Protein AF-A0A3B1CCN6-F1 (afdb_monomer_lite)

InterPro domains:
  IPR007621 TPM domain [PF04536] (9-111)

Foldseek 3Di:
DDCVLVCVVDDPVNVVVVVVVQVVVVVPDLAHEDEAEDQADDPVCVPPDQVRVQVVVCVVVPQCVRPQQRGWYWYAHNNVRDIDIDGGPSVPVPDDVVVVVVVVVVVVVVD

Secondary structure (DSSP, 8-state):
---HHHHHH--HHHHHHHHHHHHHHHTS-S-EEEEEEES---GGGTTS-HHHHHHHHHHHTTGGG-TTS-EEEEEEETTTTEEEEEE-HHHHTTS-HHHHHHHHHHHHTT-

pLDDT: mean 94.94, std 6.8, range [49.75, 98.62]

Sequence (111 aa):
MSNELLYHFFDDDDFLMISDKIKETEKITSGEVRVAIKESVPFSQKKKDIRELAQQEFYNLKMNETRDKTGILIYILLASRQFYIIADEGINSKVEQKIWDDIRDEMQAQF

Organism: NCBI:txid652676

Structure (mmCIF, N/CA/C/O backbone):
data_AF-A0A3B1CCN6-F1
#
_entry.id   AF-A0A3B1CCN6-F1
#
loop_
_atom_site.group_PDB
_atom_site.id
_atom_site.type_symbol
_atom_site.label_atom_id
_atom_site.label_alt_id
_atom_site.label_comp_id
_atom_site.label_asym_id
_atom_site.label_entity_id
_atom_site.label_seq_id
_atom_site.pdbx_PDB_ins_code
_atom_site.Cartn_x
_atom_site.Cartn_y
_atom_site.Cartn_z
_atom_site.occupancy
_atom_site.B_iso_or_equiv
_atom_site.auth_seq_id
_atom_site.auth_comp_id
_atom_site.auth_asym_id
_atom_site.auth_atom_id
_atom_site.pdbx_PDB_model_num
ATOM 1 N N . MET A 1 1 ? 10.404 11.247 -18.397 1.00 49.75 1 MET A N 1
ATOM 2 C CA . MET A 1 1 ? 10.470 9.780 -18.546 1.00 49.75 1 MET A CA 1
ATOM 3 C C . MET A 1 1 ? 9.074 9.362 -18.949 1.00 49.75 1 MET A C 1
ATOM 5 O O . MET A 1 1 ? 8.146 9.817 -18.293 1.00 49.75 1 MET A O 1
ATOM 9 N N . SER A 1 2 ? 8.916 8.704 -20.094 1.00 58.16 2 SER A N 1
ATOM 10 C CA . SER A 1 2 ? 7.605 8.282 -20.584 1.00 58.16 2 SER A CA 1
ATOM 11 C C . SER A 1 2 ? 7.054 7.189 -19.663 1.00 58.16 2 SER A C 1
ATOM 13 O O . SER A 1 2 ? 7.799 6.296 -19.285 1.00 58.16 2 SER A O 1
ATOM 15 N N . ASN A 1 3 ? 5.778 7.283 -19.273 1.00 67.12 3 ASN A N 1
ATOM 16 C CA . ASN A 1 3 ? 5.066 6.261 -18.487 1.00 67.12 3 ASN A CA 1
ATOM 17 C C . ASN A 1 3 ? 4.684 5.055 -19.374 1.00 67.12 3 ASN A C 1
ATOM 19 O O . ASN A 1 3 ? 3.561 4.559 -19.311 1.00 67.12 3 ASN A O 1
ATOM 23 N N . GLU A 1 4 ? 5.570 4.647 -20.282 1.00 80.38 4 GLU A N 1
ATOM 24 C CA . GLU A 1 4 ? 5.263 3.677 -21.339 1.00 80.38 4 GLU A CA 1
ATOM 25 C C . GLU A 1 4 ? 4.932 2.300 -20.774 1.00 80.38 4 GLU A C 1
ATOM 27 O O . GLU A 1 4 ? 3.985 1.669 -21.236 1.00 80.38 4 GLU A O 1
ATOM 32 N N . LEU A 1 5 ? 5.656 1.850 -19.744 1.00 86.25 5 LEU A N 1
ATOM 33 C CA . LEU A 1 5 ? 5.373 0.552 -19.139 1.00 86.25 5 LEU A CA 1
ATOM 34 C C . LEU A 1 5 ? 4.066 0.578 -18.346 1.00 86.25 5 LEU A C 1
ATOM 36 O O . LEU A 1 5 ? 3.343 -0.409 -18.327 1.00 86.25 5 LEU A O 1
ATOM 40 N N . LEU A 1 6 ? 3.752 1.704 -17.701 1.00 89.62 6 LEU A N 1
ATOM 41 C CA . LEU A 1 6 ? 2.515 1.848 -16.939 1.00 89.62 6 LEU A CA 1
ATOM 42 C C . LEU A 1 6 ? 1.291 1.718 -17.852 1.00 89.62 6 LEU A C 1
ATOM 44 O O . LEU A 1 6 ? 0.462 0.852 -17.606 1.00 89.62 6 LEU A O 1
ATOM 48 N N . TYR A 1 7 ? 1.236 2.505 -18.931 1.00 90.62 7 TYR A N 1
ATOM 49 C CA . TYR A 1 7 ? 0.122 2.473 -19.888 1.00 90.62 7 TYR A CA 1
ATOM 50 C C . TYR A 1 7 ? 0.099 1.226 -20.781 1.00 90.62 7 TYR A C 1
ATOM 52 O O . TYR A 1 7 ? -0.876 0.987 -21.484 1.00 90.62 7 TYR A O 1
ATOM 60 N N . HIS A 1 8 ? 1.159 0.414 -20.761 1.00 92.06 8 HIS A N 1
ATOM 61 C CA . HIS A 1 8 ? 1.127 -0.918 -21.357 1.00 92.06 8 HIS A CA 1
ATOM 62 C C . HIS A 1 8 ? 0.304 -1.913 -20.525 1.00 92.06 8 HIS A C 1
ATOM 64 O O . HIS A 1 8 ? -0.277 -2.834 -21.094 1.00 92.06 8 HIS A O 1
ATOM 70 N N . PHE A 1 9 ? 0.272 -1.743 -19.198 1.00 91.69 9 PHE A N 1
ATOM 71 C CA . PHE A 1 9 ? -0.421 -2.648 -18.277 1.00 91.69 9 PHE A CA 1
ATOM 72 C C . PHE A 1 9 ? -1.746 -2.107 -17.746 1.00 91.69 9 PHE A C 1
AT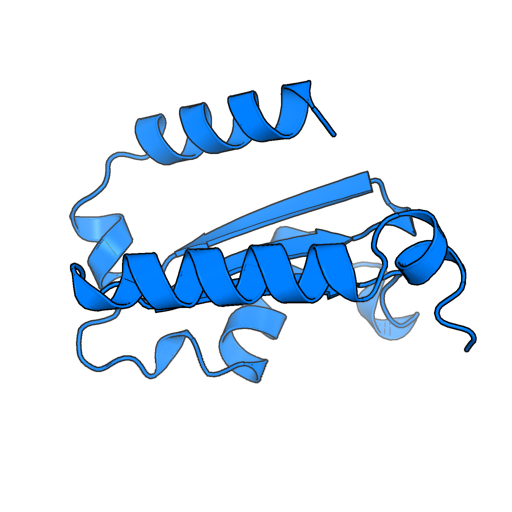OM 74 O O . PHE A 1 9 ? -2.610 -2.911 -17.421 1.00 91.69 9 PHE A O 1
ATOM 81 N N . PHE A 1 10 ? -1.872 -0.788 -17.611 1.00 93.06 10 PHE A N 1
ATOM 82 C CA . PHE A 1 10 ? -3.036 -0.125 -17.033 1.00 93.06 10 PHE A CA 1
ATOM 83 C C . PHE A 1 10 ? -3.422 1.065 -17.898 1.00 93.06 10 PHE A C 1
ATOM 85 O O . PHE A 1 10 ? -2.646 2.019 -18.016 1.00 93.06 10 PHE A O 1
ATOM 92 N N . ASP A 1 11 ? -4.609 1.019 -18.485 1.00 94.94 11 ASP A N 1
ATOM 93 C CA . ASP A 1 11 ? -5.186 2.180 -19.151 1.00 94.94 11 ASP A CA 1
ATOM 94 C C . ASP A 1 11 ? -6.036 3.030 -18.187 1.00 94.94 11 ASP A C 1
ATOM 96 O O . ASP A 1 11 ? -6.117 2.779 -16.980 1.00 94.94 11 ASP A O 1
ATOM 100 N N . ASP A 1 12 ? -6.634 4.098 -18.714 1.00 94.75 12 ASP A N 1
ATOM 101 C CA . ASP A 1 12 ? -7.463 5.009 -17.922 1.00 94.75 12 ASP A CA 1
ATOM 102 C C . ASP A 1 12 ? -8.707 4.313 -17.338 1.00 94.75 12 ASP A C 1
ATOM 104 O O . ASP A 1 12 ? -9.136 4.665 -16.233 1.00 94.75 12 ASP A O 1
ATOM 108 N N . ASP A 1 13 ? -9.258 3.311 -18.033 1.00 96.94 13 ASP A N 1
ATOM 109 C CA . ASP A 1 13 ? -10.424 2.553 -17.575 1.00 96.94 13 ASP A CA 1
ATOM 110 C C . ASP A 1 13 ? -10.040 1.624 -16.414 1.00 96.94 13 ASP A C 1
ATOM 112 O O . ASP A 1 13 ? -10.788 1.520 -15.436 1.00 96.94 13 ASP A O 1
ATOM 116 N N . ASP A 1 14 ? -8.848 1.020 -16.451 1.00 96.44 14 ASP A N 1
ATOM 117 C CA . ASP A 1 14 ? -8.313 0.237 -15.333 1.00 96.44 14 ASP A CA 1
ATOM 118 C C . ASP A 1 14 ? -8.126 1.099 -14.076 1.00 96.44 14 ASP A C 1
ATOM 120 O O . ASP A 1 14 ? -8.541 0.714 -12.974 1.00 96.44 14 ASP A O 1
ATOM 124 N N . PHE A 1 15 ? -7.531 2.292 -14.217 1.00 95.81 15 PHE A N 1
ATOM 125 C CA . PHE A 1 15 ? -7.365 3.215 -13.090 1.00 95.81 15 PHE A CA 1
ATOM 126 C C . PHE A 1 15 ? -8.711 3.665 -12.525 1.00 95.81 15 PHE A C 1
ATOM 128 O O . PHE A 1 15 ? -8.877 3.716 -11.299 1.00 95.81 15 PHE A O 1
ATOM 135 N N . LEU A 1 16 ? -9.677 3.958 -13.399 1.00 97.50 16 LEU A N 1
ATOM 136 C CA . LEU A 1 16 ? -11.026 4.320 -12.993 1.00 97.50 16 LEU A CA 1
ATOM 137 C C . LEU A 1 16 ? -11.682 3.173 -12.219 1.00 97.50 16 LEU A C 1
ATOM 139 O O . LEU A 1 16 ? -12.132 3.389 -11.093 1.00 97.50 16 LEU A O 1
ATOM 143 N N . MET A 1 17 ? -11.636 1.951 -12.751 1.00 98.00 17 MET A N 1
ATOM 144 C CA . MET A 1 17 ? -12.193 0.757 -12.116 1.00 98.00 17 MET A CA 1
ATOM 145 C C . MET A 1 17 ? -11.593 0.503 -10.726 1.00 98.00 17 MET A C 1
ATOM 147 O O . MET A 1 17 ? -12.333 0.244 -9.772 1.00 98.00 17 MET A O 1
ATOM 151 N N . ILE A 1 18 ? -10.265 0.598 -10.585 1.00 97.25 18 ILE A N 1
ATOM 152 C CA . ILE A 1 18 ? -9.581 0.445 -9.293 1.00 97.25 18 ILE A CA 1
ATOM 153 C C . ILE A 1 18 ? -10.061 1.522 -8.314 1.00 97.25 18 ILE A C 1
ATOM 155 O O . ILE A 1 18 ? -10.436 1.210 -7.180 1.00 97.25 18 ILE A O 1
ATOM 159 N N . SER A 1 19 ? -10.076 2.784 -8.749 1.00 97.38 19 SER A N 1
ATOM 160 C CA . SER A 1 19 ? -10.455 3.915 -7.898 1.00 97.38 19 SER A CA 1
ATOM 161 C C . SER A 1 19 ? -11.916 3.848 -7.437 1.00 97.38 19 SER A C 1
ATOM 163 O O . SER A 1 19 ? -12.197 4.059 -6.255 1.00 97.38 19 SER A O 1
ATOM 165 N N . ASP A 1 20 ? -12.836 3.464 -8.324 1.00 98.19 20 ASP A N 1
ATOM 166 C CA . ASP A 1 20 ? -14.253 3.304 -8.009 1.00 98.19 20 ASP A CA 1
ATOM 167 C C . ASP A 1 20 ? -14.472 2.139 -7.047 1.00 98.19 20 ASP A C 1
ATOM 169 O O . ASP A 1 20 ? -15.225 2.258 -6.077 1.00 98.19 20 ASP A O 1
ATOM 173 N N . LYS A 1 21 ? -13.764 1.020 -7.243 1.00 98.12 21 LYS A N 1
ATOM 174 C CA . LYS A 1 21 ? -13.879 -0.128 -6.342 1.00 98.12 21 LYS A CA 1
ATOM 175 C C . LYS A 1 21 ? -13.396 0.194 -4.927 1.00 98.12 21 LYS A C 1
ATOM 177 O O . LYS A 1 21 ? -14.039 -0.228 -3.959 1.00 98.12 21 LYS A O 1
ATOM 182 N N . ILE A 1 22 ? -12.300 0.943 -4.802 1.00 97.75 22 ILE A N 1
ATOM 183 C CA . ILE A 1 22 ? -11.805 1.444 -3.513 1.00 97.75 22 ILE A CA 1
ATOM 184 C C . ILE A 1 22 ? -12.867 2.338 -2.876 1.00 97.75 22 ILE A C 1
ATOM 186 O O . ILE A 1 22 ? -13.312 2.060 -1.765 1.00 97.75 22 ILE A O 1
ATOM 190 N N . LYS A 1 23 ? -13.358 3.336 -3.617 1.00 97.88 23 LYS A N 1
ATOM 191 C CA . LYS A 1 23 ? -14.356 4.293 -3.132 1.00 97.88 23 LYS A CA 1
ATOM 192 C C . LYS A 1 23 ? -15.638 3.624 -2.640 1.00 97.88 23 LYS A C 1
ATOM 194 O O . LYS A 1 23 ? -16.176 4.024 -1.613 1.00 97.88 23 LYS A O 1
ATOM 199 N N . GLU A 1 24 ? -16.148 2.616 -3.347 1.00 97.69 24 GLU A N 1
ATOM 200 C CA . GLU A 1 24 ? -17.325 1.864 -2.896 1.00 97.69 24 GLU A CA 1
ATOM 201 C C . GLU A 1 24 ? -17.045 1.049 -1.627 1.00 97.69 24 GLU A C 1
ATOM 203 O O . GLU A 1 24 ? -17.915 0.934 -0.764 1.00 97.69 24 GLU A O 1
ATOM 208 N N . THR A 1 25 ? -15.831 0.517 -1.482 1.00 95.31 25 THR A N 1
ATOM 209 C CA . THR A 1 25 ? -15.431 -0.257 -0.299 1.00 95.31 25 THR A CA 1
ATOM 210 C C . THR A 1 25 ? -15.302 0.641 0.933 1.00 95.31 25 THR A C 1
ATOM 212 O O . THR A 1 25 ? -15.828 0.308 1.992 1.00 95.31 25 THR A O 1
ATOM 215 N N . GLU A 1 26 ? -14.689 1.817 0.798 1.00 96.50 26 GLU A N 1
ATOM 216 C CA . GLU A 1 26 ? -14.493 2.778 1.897 1.00 96.50 26 GLU A CA 1
ATOM 217 C C . GLU A 1 26 ? -15.808 3.364 2.447 1.00 96.50 26 GLU A C 1
ATOM 219 O O . GLU A 1 26 ? -15.836 3.911 3.545 1.00 96.50 26 GLU A O 1
ATOM 224 N N . LYS A 1 27 ? -16.943 3.204 1.751 1.00 97.25 27 LYS A N 1
ATOM 225 C CA . LYS A 1 27 ? -18.264 3.588 2.292 1.00 97.25 27 LYS A CA 1
ATOM 226 C C . LYS A 1 27 ? -18.716 2.721 3.466 1.00 97.25 27 LYS A C 1
ATOM 228 O O . LYS A 1 27 ? -19.597 3.137 4.217 1.00 97.25 27 LYS A O 1
ATOM 233 N N . ILE A 1 28 ? -18.177 1.508 3.591 1.00 96.31 28 ILE A N 1
ATOM 234 C CA . ILE A 1 28 ? -18.632 0.503 4.564 1.00 96.31 28 ILE A CA 1
ATOM 235 C C . ILE A 1 28 ? -17.546 0.091 5.564 1.00 96.31 28 ILE A C 1
ATOM 237 O O . ILE A 1 28 ? -17.773 -0.790 6.391 1.00 96.31 28 ILE A O 1
ATOM 241 N N . THR A 1 29 ? -16.374 0.720 5.513 1.00 94.06 29 THR A N 1
ATOM 242 C CA . THR A 1 29 ? -15.270 0.495 6.450 1.00 94.06 29 THR A CA 1
ATOM 243 C C . THR A 1 29 ? -14.595 1.818 6.791 1.00 94.06 29 THR A C 1
ATOM 245 O O . THR A 1 29 ? -14.630 2.754 6.006 1.00 94.06 29 THR A O 1
ATOM 248 N N . SER A 1 30 ? -13.957 1.904 7.957 1.00 91.12 30 SER A N 1
ATOM 249 C CA . SER A 1 30 ? -13.052 3.015 8.284 1.00 91.12 30 SER A CA 1
ATOM 250 C C . SER A 1 30 ? -11.636 2.804 7.728 1.00 91.12 30 SER A C 1
ATOM 252 O O . SER A 1 30 ? -10.746 3.605 8.005 1.00 91.12 30 SER A O 1
ATOM 254 N N . GLY A 1 31 ? -11.399 1.686 7.034 1.00 95.06 31 GLY A N 1
ATOM 255 C CA . GLY A 1 31 ? -10.175 1.419 6.283 1.00 95.06 31 GLY A CA 1
ATOM 256 C C . GLY A 1 31 ? -10.018 2.386 5.121 1.00 95.06 31 GLY A C 1
ATOM 257 O O . GLY A 1 31 ? -10.968 2.565 4.370 1.00 95.06 31 GLY A O 1
ATOM 258 N N . GLU A 1 32 ? -8.826 2.956 4.968 1.00 97.19 32 GLU A N 1
ATOM 259 C CA . GLU A 1 32 ? -8.471 3.767 3.800 1.00 97.19 32 GLU A CA 1
ATOM 260 C C . GLU A 1 32 ? -7.473 2.988 2.945 1.00 97.19 32 GLU A C 1
ATOM 262 O O . GLU A 1 32 ? -6.406 2.603 3.430 1.00 97.19 32 GLU A O 1
ATOM 267 N N . VAL A 1 33 ? -7.804 2.735 1.682 1.00 97.50 33 VAL A N 1
ATOM 268 C CA . VAL A 1 33 ? -7.007 1.898 0.780 1.00 97.50 33 VAL A CA 1
ATOM 269 C C . VAL A 1 33 ? -6.451 2.742 -0.357 1.00 97.50 33 VAL A C 1
ATOM 271 O O . VAL A 1 33 ? -7.158 3.513 -0.997 1.00 97.50 33 VAL A O 1
ATOM 274 N N . ARG A 1 34 ? -5.167 2.560 -0.670 1.00 97.94 34 ARG A N 1
ATOM 275 C CA . ARG A 1 34 ? -4.556 3.109 -1.885 1.00 97.94 34 ARG A CA 1
ATOM 276 C C . ARG A 1 34 ? -3.755 2.059 -2.634 1.00 97.94 34 ARG A C 1
ATOM 278 O O . ARG A 1 34 ? -3.151 1.170 -2.038 1.00 97.94 34 ARG A O 1
ATOM 285 N N . VAL A 1 35 ? -3.704 2.224 -3.950 1.00 98.00 35 VAL A N 1
ATOM 286 C CA . VAL A 1 35 ? -2.829 1.464 -4.842 1.00 98.00 35 VAL A CA 1
ATOM 287 C C . VAL A 1 35 ? -1.862 2.452 -5.485 1.00 98.00 35 VAL A C 1
ATOM 289 O O . VAL A 1 35 ? -2.284 3.399 -6.144 1.00 98.00 35 VAL A O 1
ATOM 292 N N . ALA A 1 36 ? -0.564 2.262 -5.260 1.00 97.44 36 ALA A N 1
ATOM 293 C CA . ALA A 1 36 ? 0.486 3.070 -5.866 1.00 97.44 36 ALA A CA 1
ATOM 294 C C . ALA A 1 36 ? 1.280 2.210 -6.846 1.00 97.44 36 ALA A C 1
ATOM 296 O O . ALA A 1 36 ? 2.051 1.341 -6.440 1.00 97.44 36 ALA A O 1
ATOM 297 N N . ILE A 1 37 ? 1.098 2.480 -8.137 1.00 96.31 37 ILE A N 1
ATOM 298 C CA . ILE A 1 37 ? 1.773 1.773 -9.225 1.00 96.31 37 ILE A CA 1
ATOM 299 C C . ILE A 1 37 ? 2.868 2.684 -9.764 1.00 96.31 37 ILE A C 1
ATOM 301 O O . ILE A 1 37 ? 2.605 3.812 -10.182 1.00 96.31 37 ILE A O 1
ATOM 305 N N . LYS A 1 38 ? 4.114 2.212 -9.732 1.00 95.00 38 LYS A N 1
ATOM 306 C CA . LYS A 1 38 ? 5.260 2.925 -10.294 1.00 95.00 38 LYS A CA 1
ATOM 307 C C . LYS A 1 38 ? 5.993 2.037 -11.279 1.00 95.00 38 LYS A C 1
ATOM 309 O O . LYS A 1 38 ? 6.210 0.851 -11.048 1.00 95.00 38 LYS A O 1
ATOM 314 N N . GLU A 1 39 ? 6.433 2.643 -12.371 1.00 94.31 39 GLU A N 1
ATOM 315 C CA . GLU A 1 39 ? 7.244 1.951 -13.364 1.00 94.31 39 GLU A CA 1
ATOM 316 C C . GLU A 1 39 ? 8.602 1.543 -12.781 1.00 94.31 39 GLU A C 1
ATOM 318 O O . GLU A 1 39 ? 9.001 0.386 -12.865 1.00 94.31 39 GLU A O 1
ATOM 323 N N . SER A 1 40 ? 9.299 2.479 -12.135 1.00 93.81 40 SER A N 1
ATOM 324 C CA . SER A 1 40 ? 10.593 2.241 -11.497 1.00 93.81 40 SER A CA 1
ATOM 325 C C . SER A 1 40 ? 10.877 3.274 -10.402 1.00 93.81 40 SER A C 1
ATOM 327 O O . SER A 1 40 ? 10.098 4.205 -10.183 1.00 93.81 40 SER A O 1
ATOM 329 N N . VAL A 1 41 ? 12.008 3.117 -9.707 1.00 94.25 41 VAL A N 1
ATOM 330 C CA . VAL A 1 41 ? 12.479 4.062 -8.686 1.00 94.25 41 VAL A CA 1
ATOM 331 C C . VAL A 1 41 ? 13.729 4.821 -9.138 1.00 94.25 41 VAL A C 1
ATOM 333 O O . VAL A 1 41 ? 14.519 4.298 -9.935 1.00 94.25 41 VAL A O 1
ATOM 336 N N . PRO A 1 42 ? 13.965 6.042 -8.616 1.00 93.25 42 PRO A N 1
ATOM 337 C CA . PRO A 1 42 ? 15.173 6.803 -8.916 1.00 93.25 42 PRO A CA 1
ATOM 338 C C . PRO A 1 42 ? 16.451 6.026 -8.585 1.00 93.25 42 PRO A C 1
ATOM 340 O O . PRO A 1 42 ? 16.482 5.221 -7.655 1.00 93.25 42 PRO A O 1
ATOM 343 N N . PHE A 1 43 ? 17.551 6.330 -9.284 1.00 92.44 43 PHE A N 1
ATOM 344 C CA . PHE A 1 43 ? 18.846 5.668 -9.068 1.00 92.44 43 PHE A CA 1
ATOM 345 C C . PHE A 1 43 ? 19.309 5.706 -7.601 1.00 92.44 43 PHE A C 1
ATOM 347 O O . PHE A 1 43 ? 19.828 4.715 -7.092 1.00 92.44 43 PHE A O 1
ATOM 354 N N . SER A 1 44 ? 19.050 6.813 -6.899 1.00 94.62 44 SER A N 1
ATOM 355 C CA . SER A 1 44 ? 19.360 6.986 -5.473 1.00 94.62 44 SER A CA 1
ATOM 356 C C . SER A 1 44 ? 18.630 6.006 -4.548 1.00 94.62 44 SER A C 1
ATOM 358 O O . SER A 1 44 ? 19.056 5.811 -3.413 1.00 94.62 44 SER A O 1
ATOM 360 N N . GLN A 1 45 ? 17.551 5.381 -5.018 1.00 93.81 45 GLN A N 1
ATOM 361 C CA . GLN A 1 45 ? 16.727 4.450 -4.253 1.00 93.81 45 GLN A CA 1
ATOM 362 C C . GLN A 1 45 ? 16.867 2.995 -4.719 1.00 93.81 45 GLN A C 1
ATOM 364 O O . GLN A 1 45 ? 16.313 2.113 -4.080 1.00 93.81 45 GLN A O 1
ATOM 369 N N . LYS A 1 46 ? 17.660 2.704 -5.763 1.00 91.25 46 LYS A N 1
ATOM 370 C CA . LYS A 1 46 ? 17.827 1.339 -6.310 1.00 91.25 46 LYS A CA 1
ATOM 371 C C . LYS A 1 46 ? 18.389 0.303 -5.331 1.00 91.25 46 LYS A C 1
ATOM 373 O O . LYS A 1 46 ? 18.285 -0.886 -5.599 1.00 91.25 46 LYS A O 1
ATOM 378 N N . LYS A 1 47 ? 19.043 0.740 -4.251 1.00 94.25 47 LYS A N 1
ATOM 379 C CA . LYS A 1 47 ? 19.581 -0.152 -3.209 1.00 94.25 47 LYS A CA 1
ATOM 380 C C . LYS A 1 47 ? 18.564 -0.496 -2.119 1.00 94.25 47 LYS A C 1
ATOM 382 O O . LYS A 1 47 ? 18.874 -1.344 -1.293 1.00 94.25 47 LYS A O 1
ATOM 387 N N . LYS A 1 48 ? 17.421 0.192 -2.089 1.00 96.44 48 LYS A N 1
ATOM 388 C CA . LYS A 1 48 ? 16.361 -0.055 -1.114 1.00 96.44 48 LYS A CA 1
ATOM 389 C C . LYS A 1 48 ? 15.565 -1.277 -1.533 1.00 96.44 48 LYS A C 1
ATOM 391 O O . LYS A 1 48 ? 15.339 -1.476 -2.729 1.00 96.44 48 LYS A O 1
ATOM 396 N N . ASP A 1 49 ? 15.138 -2.070 -0.563 1.00 96.88 49 ASP A N 1
ATOM 397 C CA . ASP A 1 49 ? 14.217 -3.164 -0.844 1.00 96.88 49 ASP A CA 1
ATOM 398 C C . ASP A 1 49 ? 12.777 -2.653 -1.057 1.00 96.88 49 ASP A C 1
ATOM 400 O O . ASP A 1 49 ? 12.448 -1.488 -0.809 1.00 96.88 49 ASP A O 1
ATOM 404 N N . ILE A 1 50 ? 11.895 -3.527 -1.552 1.00 97.50 50 ILE A N 1
ATOM 405 C CA . ILE A 1 50 ? 10.500 -3.164 -1.845 1.00 97.50 50 ILE A CA 1
ATOM 406 C C . ILE A 1 50 ? 9.743 -2.688 -0.596 1.00 97.50 50 ILE A C 1
ATOM 408 O O . ILE A 1 50 ? 8.878 -1.819 -0.698 1.00 97.50 50 ILE A O 1
ATOM 412 N N . ARG A 1 51 ? 10.091 -3.207 0.587 1.00 97.94 51 ARG A N 1
ATOM 413 C CA . ARG A 1 51 ? 9.453 -2.844 1.853 1.00 97.94 51 ARG A CA 1
ATOM 414 C C . ARG A 1 51 ? 9.835 -1.425 2.257 1.00 97.94 51 ARG A C 1
ATOM 416 O O . ARG A 1 51 ? 8.955 -0.646 2.613 1.00 97.94 51 ARG A O 1
ATOM 423 N N . GLU A 1 52 ? 11.114 -1.067 2.180 1.00 98.00 52 GLU A N 1
ATOM 424 C CA . GLU A 1 52 ? 11.598 0.287 2.467 1.00 98.00 52 GLU A CA 1
ATOM 425 C C . GLU A 1 52 ? 10.978 1.325 1.523 1.00 98.00 52 GLU A C 1
ATOM 427 O O . GLU A 1 52 ? 10.658 2.443 1.939 1.00 98.00 52 GLU A O 1
ATOM 432 N N . LEU A 1 53 ? 10.809 0.958 0.250 1.00 98.25 53 LEU A N 1
ATOM 433 C CA . LEU A 1 53 ? 10.174 1.798 -0.765 1.00 98.25 53 LEU A CA 1
ATOM 434 C C . LEU A 1 53 ? 8.679 1.980 -0.484 1.00 98.25 53 LEU A C 1
ATOM 436 O O . LEU A 1 53 ? 8.202 3.114 -0.457 1.00 98.25 53 LEU A O 1
ATOM 440 N N . ALA A 1 54 ? 7.961 0.892 -0.195 1.00 98.25 54 ALA A N 1
ATOM 441 C CA . ALA A 1 54 ? 6.548 0.938 0.170 1.00 98.25 54 ALA A CA 1
ATOM 442 C C . ALA A 1 54 ? 6.317 1.740 1.456 1.00 98.25 54 ALA A C 1
ATOM 444 O O . ALA A 1 54 ? 5.393 2.544 1.518 1.00 98.25 54 ALA A O 1
ATOM 445 N N . GLN A 1 55 ? 7.185 1.588 2.461 1.00 98.31 55 GLN A N 1
ATOM 446 C CA . GLN A 1 55 ? 7.115 2.351 3.705 1.00 98.31 55 GLN A CA 1
ATOM 447 C C . GLN A 1 55 ? 7.327 3.852 3.465 1.00 98.31 55 GLN A C 1
ATOM 449 O O . GLN A 1 55 ? 6.596 4.670 4.016 1.00 98.31 55 GLN A O 1
ATOM 454 N N . GLN A 1 56 ? 8.289 4.242 2.624 1.00 97.94 56 GLN A N 1
ATOM 455 C CA . GLN A 1 56 ? 8.464 5.652 2.254 1.00 97.94 56 GLN A CA 1
ATOM 456 C C . GLN A 1 56 ? 7.250 6.195 1.513 1.00 97.94 56 GLN A C 1
ATOM 458 O O . GLN A 1 56 ? 6.790 7.293 1.819 1.00 97.94 56 GLN A O 1
ATOM 463 N N . GLU A 1 57 ? 6.716 5.424 0.568 1.00 98.31 57 GLU A N 1
ATOM 464 C CA . GLU A 1 57 ? 5.532 5.831 -0.176 1.00 98.31 57 GLU A CA 1
ATOM 465 C C . GLU A 1 57 ? 4.310 5.979 0.734 1.00 98.31 57 GLU A C 1
ATOM 467 O O . GLU A 1 57 ? 3.560 6.941 0.597 1.00 98.31 57 GLU A O 1
ATOM 472 N N . PHE A 1 58 ? 4.159 5.095 1.721 1.00 98.56 58 PHE A N 1
ATOM 473 C CA . PHE A 1 58 ? 3.107 5.156 2.730 1.00 98.56 58 PHE A CA 1
ATOM 474 C C . PHE A 1 58 ? 3.096 6.495 3.476 1.00 98.56 58 PHE A C 1
ATOM 476 O O . PHE A 1 58 ? 2.051 7.143 3.570 1.00 98.56 58 PHE A O 1
ATOM 483 N N . TYR A 1 59 ? 4.266 6.952 3.938 1.00 98.12 59 TYR A N 1
ATOM 484 C CA . TYR A 1 59 ? 4.407 8.254 4.596 1.00 98.12 59 TYR A CA 1
ATOM 485 C C . TYR A 1 59 ? 4.249 9.428 3.625 1.00 98.12 59 TYR A C 1
ATOM 487 O O . TYR A 1 59 ? 3.582 10.406 3.954 1.00 98.12 59 TYR A O 1
ATOM 495 N N . ASN A 1 60 ? 4.809 9.337 2.415 1.00 97.62 60 ASN A N 1
ATOM 496 C CA . ASN A 1 60 ? 4.677 10.388 1.397 1.00 97.62 60 ASN A CA 1
ATOM 497 C C . ASN A 1 60 ? 3.208 10.635 1.025 1.00 97.62 60 ASN A C 1
ATOM 499 O O . ASN A 1 60 ? 2.799 11.773 0.798 1.00 97.62 60 ASN A O 1
ATOM 503 N N . LEU A 1 61 ? 2.415 9.564 0.989 1.00 97.50 61 LEU A N 1
ATOM 504 C CA . LEU A 1 61 ? 0.981 9.595 0.730 1.00 97.50 61 LEU A CA 1
ATOM 505 C C . LEU A 1 61 ? 0.145 9.895 1.983 1.00 97.50 61 LEU A C 1
ATOM 507 O O . LEU A 1 61 ? -1.079 9.978 1.868 1.00 97.50 61 LEU A O 1
ATOM 511 N N . LYS A 1 62 ? 0.780 10.091 3.147 1.00 97.62 62 LYS A N 1
ATOM 512 C CA . LYS A 1 62 ? 0.137 10.369 4.442 1.00 97.62 62 LYS A CA 1
ATOM 513 C C . LYS A 1 62 ? -0.828 9.277 4.904 1.00 97.62 62 LYS A C 1
ATOM 515 O O . LYS A 1 62 ? -1.768 9.542 5.648 1.00 97.62 62 LYS A O 1
ATOM 520 N N . MET A 1 63 ? -0.594 8.033 4.497 1.00 97.69 63 MET A N 1
ATOM 521 C CA . MET A 1 63 ? -1.460 6.904 4.860 1.00 97.69 63 MET A CA 1
ATOM 522 C C . MET A 1 63 ? -1.392 6.560 6.359 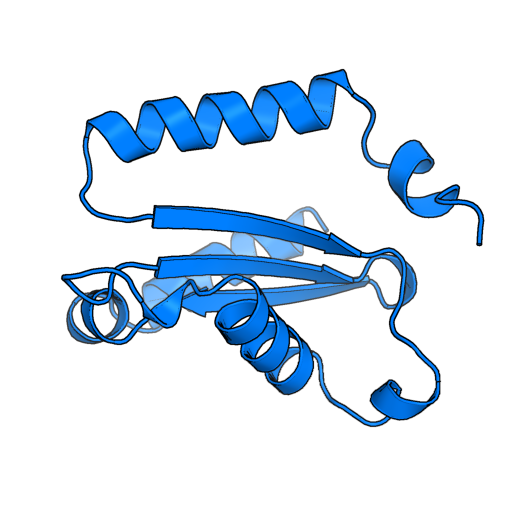1.00 97.69 63 MET A C 1
ATOM 524 O O . MET A 1 63 ? -2.287 5.914 6.892 1.00 97.69 63 MET A O 1
ATOM 528 N N . ASN A 1 64 ? -0.366 7.049 7.059 1.00 96.69 64 ASN A N 1
ATOM 529 C CA . ASN A 1 64 ? -0.202 6.961 8.512 1.00 96.69 64 ASN A CA 1
ATOM 530 C C . ASN A 1 64 ? -0.969 8.048 9.297 1.00 96.69 64 ASN A C 1
ATOM 532 O O . ASN A 1 64 ? -0.912 8.074 10.530 1.00 96.69 64 ASN A O 1
ATOM 536 N N . GLU A 1 65 ? -1.602 9.009 8.617 1.00 96.81 65 GLU A N 1
ATOM 537 C CA . GLU A 1 65 ? -2.292 10.148 9.247 1.00 96.81 65 GLU A CA 1
ATOM 538 C C . GLU A 1 65 ? -3.796 9.899 9.451 1.00 96.81 65 GLU A C 1
ATOM 540 O O . GLU A 1 65 ? -4.508 10.776 9.940 1.00 96.81 65 GLU A O 1
ATOM 545 N N . THR A 1 66 ? -4.285 8.696 9.135 1.00 95.38 66 THR A N 1
ATOM 546 C CA . THR A 1 66 ? -5.669 8.296 9.424 1.00 95.38 66 THR A CA 1
ATOM 547 C C . THR A 1 66 ? -5.932 8.315 10.934 1.00 95.38 66 THR A C 1
ATOM 549 O O . THR A 1 66 ? -5.073 7.936 11.739 1.00 95.38 66 THR A O 1
ATOM 552 N N . ARG A 1 67 ? -7.130 8.764 11.339 1.00 94.00 67 ARG A N 1
ATOM 553 C CA . ARG A 1 67 ? -7.492 8.939 12.761 1.00 94.00 67 ARG A CA 1
ATOM 554 C C . ARG A 1 67 ? -7.304 7.653 13.564 1.00 94.00 67 ARG A C 1
ATOM 556 O O . ARG A 1 67 ? -6.769 7.693 14.667 1.00 94.00 67 ARG A O 1
ATOM 563 N N . ASP A 1 68 ? -7.741 6.539 12.986 1.00 95.50 68 ASP A N 1
ATOM 564 C CA . ASP A 1 68 ? -7.814 5.242 13.656 1.00 95.50 68 ASP A CA 1
ATOM 565 C C . ASP A 1 68 ? -6.681 4.294 13.218 1.00 95.50 68 ASP A C 1
ATOM 567 O O . ASP A 1 68 ? -6.722 3.105 13.537 1.00 95.50 68 ASP A O 1
ATOM 571 N N . LYS A 1 69 ? -5.668 4.812 12.501 1.00 97.62 69 LYS A N 1
ATOM 572 C CA . LYS A 1 69 ? -4.523 4.040 11.989 1.00 97.62 69 LYS A CA 1
ATOM 573 C C . LYS A 1 69 ? -4.966 2.884 11.103 1.00 97.62 69 LYS A C 1
ATOM 575 O O . LYS A 1 69 ? -4.638 1.721 11.329 1.00 97.62 69 LYS A O 1
ATOM 580 N N . THR A 1 70 ? -5.768 3.216 10.103 1.00 97.56 70 THR A N 1
ATOM 581 C CA . THR A 1 70 ? -6.474 2.274 9.235 1.00 97.56 70 THR A CA 1
ATOM 582 C C . THR A 1 70 ? -6.028 2.329 7.772 1.00 97.56 70 THR A C 1
ATOM 584 O O . THR A 1 70 ? -6.698 1.767 6.906 1.00 97.56 70 THR A O 1
ATOM 587 N N . GLY A 1 71 ? -4.902 2.989 7.485 1.00 98.06 71 GLY A N 1
ATOM 588 C CA . GLY A 1 71 ? -4.358 3.094 6.133 1.00 98.06 71 GLY A CA 1
ATOM 589 C C . GLY A 1 71 ? -3.771 1.774 5.629 1.00 98.06 71 GLY A C 1
ATOM 590 O O . GLY A 1 71 ? -3.022 1.109 6.343 1.00 98.06 71 GLY A O 1
ATOM 591 N N . ILE A 1 72 ? -4.071 1.415 4.383 1.00 98.06 72 ILE A N 1
ATOM 592 C CA . ILE A 1 72 ? -3.521 0.261 3.666 1.00 98.06 72 ILE A CA 1
ATOM 593 C C . ILE A 1 72 ? -3.008 0.738 2.306 1.00 98.06 72 ILE A C 1
ATOM 595 O O . ILE A 1 72 ? -3.733 1.373 1.542 1.00 98.06 72 ILE A O 1
ATOM 599 N N . LEU A 1 73 ? -1.760 0.416 1.980 1.00 98.62 73 LEU A N 1
ATOM 600 C CA . LEU A 1 73 ? -1.154 0.690 0.684 1.00 98.62 73 LEU A CA 1
ATOM 601 C C . LEU A 1 73 ? -0.713 -0.612 0.023 1.00 98.62 73 LEU A C 1
ATOM 603 O O . LEU A 1 73 ? 0.084 -1.370 0.576 1.00 98.62 73 LEU A O 1
ATOM 607 N N . ILE A 1 74 ? -1.176 -0.806 -1.206 1.00 98.38 74 ILE A N 1
ATOM 608 C CA . ILE A 1 74 ? -0.622 -1.776 -2.145 1.00 98.38 74 ILE A CA 1
ATOM 609 C C . ILE A 1 74 ? 0.368 -1.019 -3.031 1.00 98.38 74 ILE A C 1
ATOM 611 O O . ILE A 1 74 ? -0.020 -0.164 -3.828 1.00 98.38 74 ILE A O 1
ATOM 615 N N . TYR A 1 75 ? 1.656 -1.299 -2.864 1.00 98.50 75 TYR A N 1
ATOM 616 C CA . TYR A 1 75 ? 2.730 -0.669 -3.626 1.00 98.50 75 TYR A CA 1
ATOM 617 C C . TYR A 1 75 ? 3.251 -1.627 -4.696 1.00 98.50 75 TYR A C 1
ATOM 619 O O . TYR A 1 75 ? 3.638 -2.743 -4.363 1.00 98.50 75 TYR A O 1
ATOM 627 N N . ILE A 1 76 ? 3.280 -1.196 -5.958 1.00 97.88 76 ILE A N 1
ATOM 628 C CA . ILE A 1 76 ? 3.658 -2.017 -7.116 1.00 97.88 76 ILE A CA 1
ATOM 629 C C . ILE A 1 76 ? 4.808 -1.350 -7.878 1.00 97.88 76 ILE A C 1
ATOM 631 O O . ILE A 1 76 ? 4.713 -0.185 -8.269 1.00 97.88 76 ILE A O 1
ATOM 635 N N . LEU A 1 77 ? 5.876 -2.113 -8.128 1.00 96.56 77 LEU A N 1
ATOM 636 C CA . LEU A 1 77 ? 6.985 -1.762 -9.014 1.00 96.56 77 LEU A CA 1
ATOM 637 C C . LEU A 1 77 ? 6.990 -2.655 -10.251 1.00 96.56 77 LEU A C 1
ATOM 639 O O . LEU A 1 77 ? 7.335 -3.837 -10.178 1.00 96.56 77 LEU A O 1
ATOM 643 N N . LEU A 1 78 ? 6.659 -2.066 -11.400 1.00 94.94 78 LEU A N 1
ATOM 644 C CA . LEU A 1 78 ? 6.511 -2.803 -12.655 1.00 94.94 78 LEU A CA 1
ATOM 645 C C . LEU A 1 78 ? 7.855 -3.326 -13.176 1.00 94.94 78 LEU A C 1
ATOM 647 O O . LEU A 1 78 ? 7.976 -4.509 -13.484 1.00 94.94 78 LEU A O 1
ATOM 651 N N . ALA A 1 79 ? 8.895 -2.485 -13.216 1.00 92.88 79 ALA A N 1
ATOM 652 C CA . ALA A 1 79 ? 10.183 -2.861 -13.803 1.00 92.88 79 ALA A CA 1
ATOM 653 C C . ALA A 1 79 ? 10.892 -4.004 -13.059 1.00 92.88 79 ALA A C 1
ATOM 655 O O . ALA A 1 79 ? 11.645 -4.756 -13.677 1.00 92.88 79 ALA A O 1
ATOM 656 N N . SER A 1 80 ? 10.680 -4.139 -11.745 1.00 93.19 80 SER A N 1
ATOM 657 C CA . SER A 1 80 ? 11.244 -5.240 -10.956 1.00 93.19 80 SER A CA 1
ATOM 658 C C . SER A 1 80 ? 10.264 -6.388 -10.724 1.00 93.19 80 SER A C 1
ATOM 660 O O . SER A 1 80 ? 10.669 -7.386 -10.133 1.00 93.19 80 SER A O 1
ATOM 662 N N . ARG A 1 81 ? 9.012 -6.272 -11.195 1.00 94.69 81 ARG A N 1
ATOM 663 C CA . ARG A 1 81 ? 7.916 -7.211 -10.911 1.00 94.69 81 ARG A CA 1
ATOM 664 C C . ARG A 1 81 ? 7.83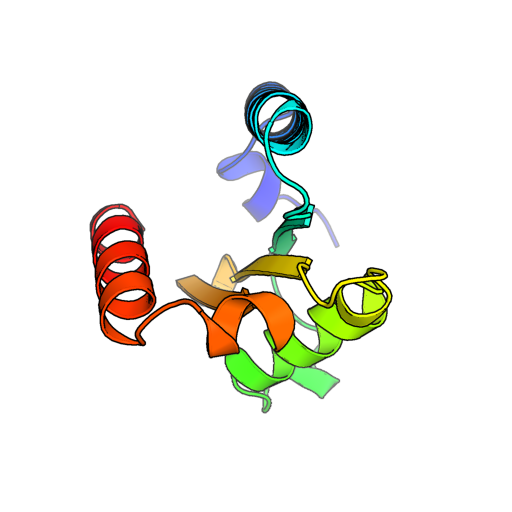7 -7.539 -9.421 1.00 94.69 81 ARG A C 1
ATOM 666 O O . ARG A 1 81 ? 7.859 -8.697 -9.012 1.00 94.69 81 ARG A O 1
ATOM 673 N N . GLN A 1 82 ? 7.756 -6.496 -8.600 1.00 97.12 82 GLN A N 1
ATOM 674 C CA . GLN A 1 82 ? 7.628 -6.617 -7.150 1.00 97.12 82 GLN A CA 1
ATOM 675 C C . GLN A 1 82 ? 6.427 -5.827 -6.652 1.00 97.12 82 GLN A C 1
ATOM 677 O O . GLN A 1 82 ? 6.103 -4.767 -7.185 1.00 97.12 82 GLN A O 1
ATOM 682 N N . PHE A 1 83 ? 5.819 -6.307 -5.574 1.00 98.31 83 PHE A N 1
ATOM 683 C CA . PHE A 1 83 ? 4.823 -5.555 -4.831 1.00 98.31 83 PHE A CA 1
ATOM 684 C C . PHE A 1 83 ? 5.019 -5.735 -3.327 1.00 98.31 83 PHE A C 1
ATOM 686 O O . PHE A 1 83 ? 5.712 -6.649 -2.874 1.00 98.31 83 PHE A O 1
ATOM 693 N N . TYR A 1 84 ? 4.424 -4.838 -2.550 1.00 98.38 84 TYR A N 1
ATOM 694 C CA . TYR A 1 84 ? 4.375 -4.936 -1.099 1.00 98.38 84 TYR A CA 1
ATOM 695 C C . TYR A 1 84 ? 3.057 -4.367 -0.585 1.00 98.38 84 TYR A C 1
ATOM 697 O O . TYR A 1 84 ? 2.620 -3.302 -1.024 1.00 98.38 84 TYR A O 1
ATOM 705 N N . ILE A 1 85 ? 2.441 -5.078 0.356 1.00 98.31 85 ILE A N 1
ATOM 706 C CA . ILE A 1 85 ? 1.231 -4.641 1.050 1.00 98.31 85 ILE A CA 1
ATOM 707 C C . ILE A 1 85 ? 1.668 -4.142 2.423 1.00 98.31 85 ILE A C 1
ATOM 709 O O . ILE A 1 85 ? 2.252 -4.889 3.208 1.00 98.31 85 ILE A O 1
ATOM 713 N N . ILE A 1 86 ? 1.417 -2.868 2.705 1.00 97.88 86 ILE A N 1
ATOM 714 C CA . ILE A 1 86 ? 1.679 -2.263 4.009 1.00 97.88 86 ILE A CA 1
ATOM 715 C C . ILE A 1 86 ? 0.367 -1.747 4.585 1.00 97.88 86 ILE A C 1
ATOM 717 O O . ILE A 1 86 ? -0.382 -1.042 3.917 1.00 97.88 86 ILE A O 1
ATOM 721 N N . ALA A 1 87 ? 0.100 -2.100 5.834 1.00 97.69 87 ALA A N 1
ATOM 722 C CA . ALA A 1 87 ? -1.041 -1.613 6.588 1.00 97.69 87 ALA A CA 1
ATOM 723 C C . ALA A 1 87 ? -0.568 -0.933 7.872 1.00 97.69 87 ALA A C 1
ATOM 725 O O . ALA A 1 87 ? 0.498 -1.261 8.401 1.00 97.69 87 ALA A O 1
ATOM 726 N N . ASP A 1 88 ? -1.358 0.015 8.356 1.00 97.69 88 ASP A N 1
ATOM 727 C CA . ASP A 1 88 ? -1.086 0.752 9.583 1.00 97.69 88 ASP A CA 1
ATOM 728 C C . ASP A 1 88 ? -1.421 -0.080 10.840 1.00 97.69 88 ASP A C 1
ATOM 730 O O . ASP A 1 88 ? -2.049 -1.146 10.784 1.00 97.69 88 ASP A O 1
ATOM 734 N N . GLU A 1 89 ? -0.981 0.396 12.002 1.00 96.69 89 GLU A N 1
ATOM 735 C CA . GLU A 1 89 ? -1.044 -0.339 13.271 1.00 96.69 89 GLU A CA 1
ATOM 736 C C . GLU A 1 89 ? -2.472 -0.686 13.725 1.00 96.69 89 GLU A C 1
ATOM 738 O O . GLU A 1 89 ? -2.702 -1.747 14.312 1.00 96.69 89 GLU A O 1
ATOM 743 N N . GLY A 1 90 ? -3.460 0.155 13.416 1.00 96.56 90 GLY A N 1
ATOM 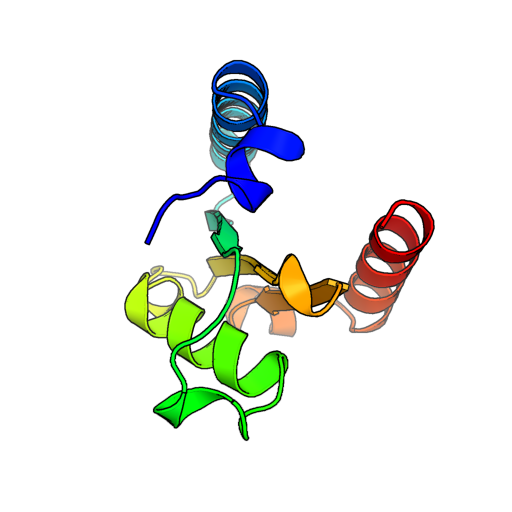744 C CA . GLY A 1 90 ? -4.862 -0.075 13.766 1.00 96.56 90 GLY A CA 1
ATOM 745 C C . GLY A 1 90 ? -5.497 -1.235 12.996 1.00 96.56 90 GLY A C 1
ATOM 746 O O . GLY A 1 90 ? -6.439 -1.851 13.502 1.00 96.56 90 GLY A O 1
ATOM 747 N N . ILE A 1 91 ? -4.960 -1.580 11.818 1.00 95.94 91 ILE A N 1
ATOM 748 C CA . ILE A 1 91 ? -5.318 -2.806 11.090 1.00 95.94 91 ILE A CA 1
ATOM 749 C C . ILE A 1 91 ? -4.478 -3.980 11.586 1.00 95.94 91 ILE A C 1
ATOM 751 O O . ILE A 1 91 ? -5.035 -5.007 11.965 1.00 95.94 91 ILE A O 1
ATOM 755 N N . ASN A 1 92 ? -3.149 -3.834 11.632 1.00 95.81 92 ASN A N 1
ATOM 756 C CA . ASN A 1 92 ? -2.249 -4.941 11.982 1.00 95.81 92 ASN A CA 1
ATOM 757 C C . ASN A 1 92 ? -2.450 -5.464 13.410 1.00 95.81 92 ASN A C 1
ATOM 759 O O . ASN A 1 92 ? -2.161 -6.622 13.685 1.00 95.81 92 ASN A O 1
ATOM 763 N N . SER A 1 93 ? -2.975 -4.644 14.322 1.00 96.12 93 SER A N 1
ATOM 764 C CA . SER A 1 93 ? -3.354 -5.087 15.671 1.00 96.12 93 SER A CA 1
ATOM 765 C C . SER A 1 93 ? -4.606 -5.973 15.706 1.00 96.12 93 SER A C 1
ATOM 767 O O . SER A 1 93 ? -4.853 -6.630 16.716 1.00 96.12 93 SER A O 1
ATOM 769 N N . LYS A 1 94 ? -5.402 -5.996 14.630 1.00 95.00 94 LYS A N 1
ATOM 770 C CA . LYS A 1 94 ? -6.679 -6.726 14.525 1.00 95.00 94 LYS A CA 1
ATOM 771 C C . LYS A 1 94 ? -6.653 -7.860 13.504 1.00 95.00 94 LYS A C 1
ATOM 773 O O . LYS A 1 94 ? -7.567 -8.680 13.499 1.00 95.00 94 LYS A O 1
ATOM 778 N N . VAL A 1 95 ? -5.656 -7.880 12.625 1.00 94.38 95 VAL A N 1
ATOM 779 C CA . VAL A 1 95 ? -5.548 -8.823 11.511 1.00 94.38 95 VAL A CA 1
ATOM 780 C C . VAL A 1 95 ? -4.319 -9.694 11.714 1.00 94.38 95 VAL A C 1
ATOM 782 O O . VAL A 1 95 ? -3.209 -9.198 11.891 1.00 94.38 95 VAL A O 1
ATOM 785 N N . GLU A 1 96 ? -4.517 -11.007 11.682 1.00 96.25 96 GLU A N 1
ATOM 786 C CA . GLU A 1 96 ? -3.425 -11.969 11.781 1.00 96.25 96 GLU A CA 1
ATOM 787 C C . GLU A 1 96 ? -2.537 -11.926 10.532 1.00 96.25 96 GLU A C 1
ATOM 789 O O . GLU A 1 96 ? -3.030 -11.787 9.412 1.00 96.25 96 GLU A O 1
ATOM 794 N N . GLN A 1 97 ? -1.228 -12.141 10.708 1.00 95.50 97 GLN A N 1
ATOM 795 C CA . GLN A 1 97 ? -0.257 -12.157 9.606 1.00 95.50 97 GLN A CA 1
ATOM 796 C C . GLN A 1 97 ? -0.653 -13.125 8.479 1.00 95.50 97 GLN A C 1
ATOM 798 O O . GLN A 1 97 ? -0.441 -12.816 7.309 1.00 95.50 97 GLN A O 1
ATOM 803 N N . LYS A 1 98 ? -1.297 -14.250 8.819 1.00 97.31 98 LYS A N 1
ATOM 804 C CA . LYS A 1 98 ? -1.767 -15.232 7.840 1.00 97.31 98 LY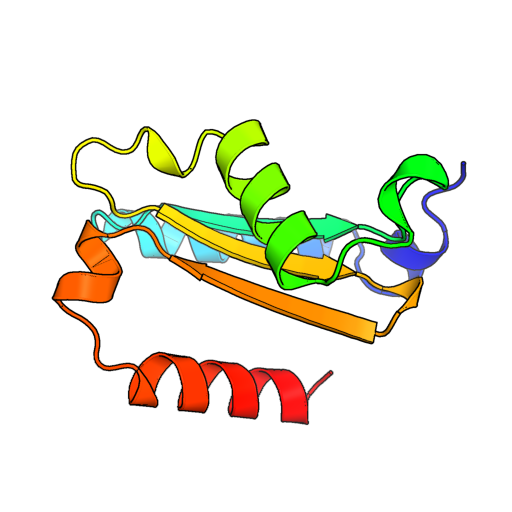S A CA 1
ATOM 805 C C . LYS A 1 98 ? -2.704 -14.615 6.794 1.00 97.31 98 LYS A C 1
ATOM 807 O O . LYS A 1 98 ? -2.615 -14.973 5.630 1.00 97.31 98 LYS A O 1
ATOM 812 N N . ILE A 1 99 ? -3.565 -13.672 7.178 1.00 97.12 99 ILE A N 1
ATOM 813 C CA . ILE A 1 99 ? -4.482 -13.018 6.234 1.00 97.12 99 ILE A CA 1
ATOM 814 C C . ILE A 1 99 ? -3.698 -12.209 5.196 1.00 97.12 99 ILE A C 1
ATOM 816 O O . ILE A 1 99 ? -4.008 -12.258 4.010 1.00 97.12 99 ILE A O 1
ATOM 820 N N . TRP A 1 100 ? -2.650 -11.501 5.620 1.00 96.38 100 TRP A N 1
ATOM 821 C CA . TRP A 1 100 ? -1.772 -10.785 4.696 1.00 96.38 100 TRP A CA 1
ATOM 822 C C . TRP A 1 100 ? -0.970 -11.725 3.800 1.00 96.38 100 TRP A C 1
ATOM 824 O O . TRP A 1 100 ? -0.766 -11.412 2.629 1.00 96.38 100 TRP A O 1
ATOM 834 N N . ASP A 1 101 ? -0.534 -12.866 4.336 1.00 97.38 101 ASP A N 1
ATOM 835 C CA . ASP A 1 101 ? 0.150 -13.898 3.560 1.00 97.38 101 ASP A CA 1
ATOM 836 C C . ASP A 1 101 ? -0.774 -14.493 2.489 1.00 97.38 101 ASP A C 1
ATOM 838 O O . ASP A 1 101 ? -0.369 -14.581 1.334 1.00 97.38 101 ASP A O 1
ATOM 842 N N . ASP A 1 102 ? -2.024 -14.806 2.843 1.00 98.19 102 ASP A N 1
ATOM 843 C CA . ASP A 1 102 ? -3.027 -15.334 1.914 1.00 98.19 102 ASP A CA 1
ATOM 844 C C . ASP A 1 102 ? -3.313 -14.321 0.782 1.00 98.19 102 ASP A C 1
ATOM 846 O O . ASP A 1 102 ? -3.241 -14.674 -0.394 1.00 98.19 102 ASP A O 1
ATOM 850 N N . ILE A 1 103 ? -3.536 -13.037 1.109 1.00 97.19 103 ILE A N 1
ATOM 851 C CA . ILE A 1 103 ? -3.753 -11.973 0.104 1.00 97.19 103 ILE A CA 1
ATOM 852 C C . ILE A 1 103 ? -2.524 -11.811 -0.799 1.00 97.19 103 ILE A C 1
ATOM 854 O O . ILE A 1 103 ? -2.658 -11.684 -2.018 1.00 97.19 103 ILE A O 1
ATOM 858 N N . ARG A 1 104 ? -1.314 -11.809 -0.220 1.00 97.12 104 ARG A N 1
ATOM 859 C CA . ARG A 1 104 ? -0.068 -11.743 -0.995 1.00 97.12 104 ARG A CA 1
ATOM 860 C C . ARG A 1 104 ? 0.009 -12.913 -1.968 1.00 97.12 104 ARG A C 1
ATOM 862 O O . ARG A 1 104 ? 0.352 -12.692 -3.124 1.00 97.12 104 ARG A O 1
ATOM 869 N N . ASP A 1 105 ? -0.272 -14.129 -1.518 1.00 98.00 105 ASP A N 1
ATOM 870 C CA . ASP A 1 105 ? -0.124 -15.330 -2.337 1.00 98.00 105 ASP A CA 1
ATOM 871 C C . ASP A 1 105 ? -1.167 -15.371 -3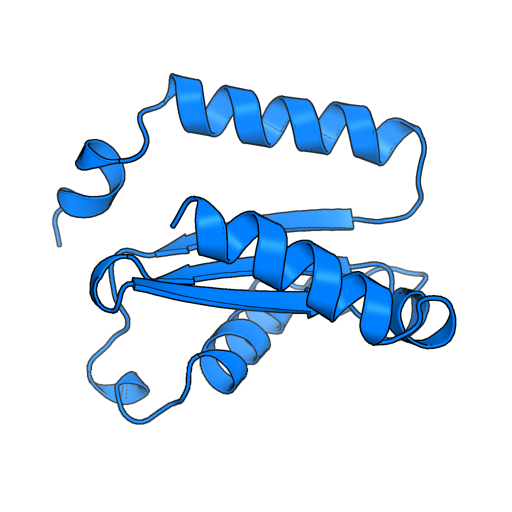.469 1.00 98.00 105 ASP A C 1
ATOM 873 O O . ASP A 1 105 ? -0.823 -15.711 -4.603 1.00 98.00 105 ASP A O 1
ATOM 877 N N . GLU A 1 106 ? -2.403 -14.926 -3.210 1.00 97.75 106 GLU A N 1
ATOM 878 C CA . GLU A 1 106 ? -3.436 -14.739 -4.239 1.00 97.75 106 GLU A CA 1
ATOM 879 C C . GLU A 1 106 ? -3.013 -13.717 -5.301 1.00 97.75 106 GLU A C 1
ATOM 881 O O . GLU A 1 106 ? -3.110 -13.990 -6.500 1.00 97.75 106 GLU A O 1
ATOM 886 N N . MET A 1 107 ? -2.495 -12.560 -4.877 1.00 96.75 107 MET A N 1
ATOM 887 C CA . MET A 1 107 ? -1.979 -11.546 -5.799 1.00 96.75 107 MET A CA 1
ATOM 888 C C . MET A 1 107 ? -0.781 -12.071 -6.595 1.00 96.75 107 MET A C 1
ATOM 890 O O . MET A 1 107 ? -0.739 -11.925 -7.813 1.00 96.75 107 MET A O 1
ATOM 894 N N . GLN A 1 108 ? 0.172 -12.724 -5.926 1.00 96.31 108 GLN A N 1
ATOM 895 C CA . GLN A 1 108 ? 1.390 -13.256 -6.535 1.00 96.31 108 GLN A CA 1
ATOM 896 C C . GLN A 1 108 ? 1.096 -14.313 -7.606 1.00 96.31 108 GLN A C 1
ATOM 898 O O . GLN A 1 108 ? 1.852 -14.416 -8.572 1.00 96.31 108 GLN A O 1
ATOM 903 N N . ALA A 1 109 ? 0.012 -15.080 -7.462 1.00 97.12 109 ALA A N 1
ATOM 904 C CA . ALA A 1 109 ? -0.412 -16.062 -8.455 1.00 97.12 109 ALA A CA 1
ATOM 905 C C . ALA A 1 109 ? -0.879 -15.432 -9.783 1.00 97.12 109 ALA A C 1
ATOM 907 O O . ALA A 1 109 ? -0.905 -16.127 -10.797 1.00 97.12 109 ALA A O 1
ATOM 908 N N . GLN A 1 110 ? -1.236 -14.142 -9.786 1.00 92.06 110 GLN A N 1
ATOM 909 C CA . GLN A 1 110 ? -1.725 -13.400 -10.958 1.00 92.06 110 GLN A CA 1
ATOM 910 C C . GLN A 1 110 ? -0.731 -12.335 -11.472 1.00 92.06 110 GLN A C 1
ATOM 912 O O . GLN A 1 110 ? -1.084 -11.566 -12.365 1.00 92.06 110 GLN A O 1
ATOM 917 N N . PHE A 1 111 ? 0.484 -12.265 -10.908 1.00 87.12 111 PHE A N 1
ATOM 918 C CA . PHE A 1 111 ? 1.440 -11.156 -11.082 1.00 87.12 111 PHE A CA 1
ATOM 919 C C . PHE A 1 111 ? 2.666 -11.483 -11.962 1.00 87.12 111 PHE A C 1
ATOM 921 O O . PHE A 1 111 ? 3.142 -12.639 -11.979 1.00 87.12 111 PHE A O 1
#

Radius of gyration: 14.44 Å; chains: 1; bounding box: 38×26×37 Å